Protein AF-A0A850G3Y2-F1 (afdb_monomer_lite)

Secondary structure (DSSP, 8-state):
--HHHHHHHHHHHH---HHHHHHHHHHHHTS---HHIIIIIHHHHSTTS-HHHHHHHTTBTTTSS--B-HHHHHHHHHHHHHHHHHT--

Structure (mmCIF, N/CA/C/O backbone):
data_AF-A0A850G3Y2-F1
#
_entry.id   AF-A0A850G3Y2-F1
#
loop_
_atom_site.group_PDB
_atom_site.id
_atom_site.type_symbol
_atom_site.label_atom_id
_atom_site.label_alt_id
_atom_site.label_comp_id
_atom_site.label_asym_id
_atom_site.label_entity_id
_atom_site.label_seq_id
_atom_site.pdbx_PDB_ins_code
_atom_site.Cartn_x
_atom_site.Cartn_y
_atom_site.Cartn_z
_atom_site.occupancy
_atom_site.B_iso_or_equiv
_atom_site.auth_seq_id
_atom_site.auth_comp_id
_atom_site.auth_asym_id
_atom_site.auth_atom_id
_atom_site.pdbx_PDB_model_num
ATOM 1 N N . MET A 1 1 ? -4.049 7.165 17.262 1.00 81.62 1 MET A N 1
ATOM 2 C CA . MET A 1 1 ? -3.342 6.538 16.131 1.00 81.62 1 MET A CA 1
ATOM 3 C C . MET A 1 1 ? -4.352 6.179 15.052 1.00 81.62 1 MET A C 1
ATOM 5 O O . MET A 1 1 ? -5.266 5.399 15.323 1.00 81.62 1 MET A O 1
ATOM 9 N N . SER A 1 2 ? -4.230 6.794 13.882 1.00 95.38 2 SER A N 1
ATOM 10 C CA . SER A 1 2 ? -5.039 6.526 12.695 1.00 95.38 2 SER A CA 1
ATOM 11 C C . SER A 1 2 ? -4.791 5.115 12.144 1.00 95.38 2 SER A C 1
ATOM 13 O O . SER A 1 2 ? -3.790 4.471 12.464 1.00 95.38 2 SER A O 1
ATOM 15 N N . THR A 1 3 ? -5.695 4.627 11.292 1.00 97.31 3 THR A N 1
ATOM 16 C CA . THR A 1 3 ? -5.530 3.346 10.582 1.00 97.31 3 THR A CA 1
ATOM 17 C C . THR A 1 3 ? -4.234 3.295 9.769 1.00 97.31 3 THR A C 1
ATOM 19 O O . THR A 1 3 ? -3.556 2.273 9.768 1.00 97.31 3 THR A O 1
ATOM 22 N N . TYR A 1 4 ? -3.839 4.408 9.149 1.00 97.19 4 TYR A N 1
ATOM 23 C CA . TYR A 1 4 ? -2.636 4.490 8.316 1.00 97.19 4 TYR A CA 1
ATOM 24 C C . TYR A 1 4 ? -1.347 4.462 9.146 1.00 97.19 4 TYR A C 1
ATOM 26 O O . TYR A 1 4 ? -0.408 3.757 8.794 1.00 97.19 4 TYR A O 1
ATOM 34 N N . GLU A 1 5 ? -1.328 5.143 10.296 1.00 96.81 5 GLU A N 1
ATOM 35 C CA . GLU A 1 5 ? -0.212 5.054 11.251 1.00 96.81 5 GLU A CA 1
ATOM 36 C C . GLU A 1 5 ? -0.059 3.627 11.793 1.00 96.81 5 GLU A C 1
ATOM 38 O O . GLU A 1 5 ? 1.053 3.113 11.888 1.00 96.81 5 GLU A O 1
ATOM 43 N N . LYS A 1 6 ? -1.175 2.949 12.096 1.00 97.69 6 LYS A N 1
ATOM 44 C CA . LYS A 1 6 ? -1.158 1.542 12.516 1.00 97.69 6 LYS A CA 1
ATOM 45 C C . LYS A 1 6 ? -0.636 0.617 11.409 1.00 97.69 6 LYS A C 1
ATOM 47 O O . LYS A 1 6 ? 0.124 -0.296 11.718 1.00 97.69 6 LYS A O 1
ATOM 52 N N . LEU A 1 7 ? -1.009 0.848 10.145 1.00 97.94 7 LEU A N 1
ATOM 53 C CA . LEU A 1 7 ? -0.478 0.085 9.009 1.00 97.94 7 LEU A CA 1
ATOM 54 C C . LEU A 1 7 ? 1.034 0.290 8.874 1.00 97.94 7 LEU A C 1
ATOM 56 O O . LEU A 1 7 ? 1.767 -0.683 8.732 1.00 97.94 7 LEU A O 1
ATOM 60 N N . ARG A 1 8 ? 1.505 1.538 8.982 1.00 96.94 8 ARG A N 1
ATOM 61 C CA . ARG A 1 8 ? 2.933 1.876 8.939 1.00 96.94 8 ARG A CA 1
ATOM 62 C C . ARG A 1 8 ? 3.719 1.146 10.032 1.00 96.94 8 ARG A C 1
ATOM 64 O O . ARG A 1 8 ? 4.736 0.525 9.745 1.00 96.94 8 ARG A O 1
ATOM 71 N N . GLN A 1 9 ? 3.225 1.175 11.271 1.00 96.75 9 GLN A N 1
ATOM 72 C CA . GLN A 1 9 ? 3.835 0.455 12.395 1.00 96.75 9 GLN A CA 1
ATOM 73 C C . GLN A 1 9 ? 3.817 -1.064 12.197 1.00 96.75 9 GLN A C 1
ATOM 75 O O . GLN A 1 9 ? 4.773 -1.751 12.553 1.00 96.75 9 GLN A O 1
ATOM 80 N N . HIS A 1 10 ? 2.744 -1.602 11.612 1.00 97.44 10 HIS A N 1
ATOM 81 C CA . HIS A 1 10 ? 2.678 -3.017 11.254 1.00 97.44 10 HIS A CA 1
ATOM 82 C C . HIS A 1 10 ? 3.749 -3.373 10.218 1.00 97.44 10 HIS A C 1
ATOM 84 O O . HIS A 1 10 ? 4.515 -4.295 10.475 1.00 97.44 10 HIS A O 1
ATOM 90 N N . ALA A 1 11 ? 3.872 -2.597 9.137 1.00 97.19 11 ALA A N 1
ATOM 91 C CA . ALA A 1 11 ? 4.886 -2.794 8.100 1.00 97.19 11 ALA A CA 1
ATOM 92 C C . ALA A 1 11 ? 6.320 -2.758 8.662 1.00 97.19 11 ALA A C 1
ATOM 94 O O . ALA A 1 11 ? 7.109 -3.654 8.378 1.00 97.19 11 ALA A O 1
ATOM 95 N N . LEU A 1 12 ? 6.628 -1.787 9.532 1.00 96.06 12 LEU A N 1
ATOM 96 C CA . LEU A 1 12 ? 7.910 -1.693 10.252 1.00 96.06 12 LEU A CA 1
ATOM 97 C C . LEU A 1 12 ? 8.228 -2.943 11.084 1.00 96.06 12 LEU A C 1
ATOM 99 O O . LEU A 1 12 ? 9.383 -3.347 11.182 1.00 96.06 12 LEU A O 1
ATOM 103 N N . ARG A 1 13 ? 7.213 -3.535 11.721 1.00 96.62 13 ARG A N 1
ATOM 104 C CA . ARG A 1 13 ? 7.384 -4.664 12.642 1.00 96.62 13 ARG A CA 1
ATOM 105 C C . ARG A 1 13 ? 7.483 -6.007 11.926 1.00 96.62 13 ARG A C 1
ATOM 107 O O . ARG A 1 13 ? 8.167 -6.895 12.428 1.00 96.62 13 ARG A O 1
ATOM 114 N N . THR A 1 14 ? 6.738 -6.196 10.840 1.00 96.75 14 THR A N 1
ATOM 115 C CA . THR A 1 14 ? 6.619 -7.503 10.177 1.00 96.75 14 THR A CA 1
ATOM 116 C C . THR A 1 14 ? 7.489 -7.632 8.939 1.00 96.75 14 THR A C 1
ATOM 118 O O . THR A 1 14 ? 7.899 -8.745 8.625 1.00 96.75 14 THR A O 1
ATOM 121 N N . GLY A 1 15 ? 7.779 -6.527 8.247 1.00 94.12 15 GLY A N 1
ATOM 122 C CA . GLY A 1 15 ? 8.387 -6.585 6.919 1.00 94.12 15 GLY A CA 1
ATOM 123 C C . GLY A 1 15 ? 7.485 -7.267 5.887 1.00 94.12 15 GLY A C 1
ATOM 124 O O . GLY A 1 15 ? 7.993 -7.815 4.913 1.00 94.12 15 GLY A O 1
ATOM 125 N N . ASP A 1 16 ? 6.164 -7.278 6.116 1.00 97.50 16 ASP A N 1
ATOM 126 C CA . ASP A 1 16 ? 5.221 -7.910 5.194 1.00 97.50 16 ASP A CA 1
ATOM 127 C C . ASP A 1 16 ? 5.306 -7.269 3.799 1.00 97.50 16 ASP A C 1
ATOM 129 O O . ASP A 1 16 ? 5.438 -6.044 3.684 1.00 97.50 16 ASP A O 1
ATOM 133 N N . PRO A 1 17 ? 5.168 -8.075 2.734 1.00 97.88 17 PRO A N 1
ATOM 134 C CA . PRO A 1 17 ? 5.195 -7.569 1.372 1.00 97.88 17 PRO A CA 1
ATOM 135 C C . PRO A 1 17 ? 3.994 -6.649 1.080 1.00 97.88 17 PRO A C 1
ATOM 137 O O . PRO A 1 17 ? 2.937 -6.777 1.719 1.00 97.88 17 PRO A O 1
ATOM 140 N N . PRO A 1 18 ? 4.110 -5.745 0.089 1.00 98.25 18 PRO A N 1
ATOM 141 C CA . PRO A 1 18 ? 3.061 -4.791 -0.263 1.00 98.25 18 PRO A CA 1
ATOM 142 C C . PRO A 1 18 ? 1.667 -5.402 -0.434 1.00 98.25 18 PRO A C 1
ATOM 144 O O . PRO A 1 18 ? 0.704 -4.848 0.101 1.00 98.25 18 PRO A O 1
ATOM 147 N N . HIS A 1 19 ? 1.516 -6.543 -1.117 1.00 98.06 19 HIS A N 1
ATOM 148 C CA . HIS A 1 19 ? 0.191 -7.152 -1.301 1.00 98.06 19 HIS A CA 1
ATOM 149 C C . HIS A 1 19 ? -0.462 -7.532 0.041 1.00 98.06 19 HIS A C 1
ATOM 151 O O . HIS A 1 19 ? -1.671 -7.380 0.232 1.00 98.06 19 HIS A O 1
ATOM 157 N N . SER A 1 20 ? 0.333 -7.995 1.009 1.00 98.19 20 SER A N 1
ATOM 158 C CA . SER A 1 20 ? -0.140 -8.359 2.347 1.00 98.19 20 SER A CA 1
ATOM 159 C C . SER A 1 20 ? -0.531 -7.115 3.150 1.00 98.19 20 SER A C 1
ATOM 161 O O . SER A 1 20 ? -1.565 -7.110 3.822 1.00 98.19 20 SER A O 1
ATOM 163 N N . LEU A 1 21 ? 0.219 -6.018 3.004 1.00 98.31 21 LEU A N 1
ATOM 164 C CA . LEU A 1 21 ? -0.139 -4.714 3.572 1.00 98.31 21 LEU A CA 1
ATOM 165 C C . LEU A 1 21 ? -1.442 -4.158 2.978 1.00 98.31 21 LEU A C 1
ATOM 167 O O . LEU A 1 21 ? -2.235 -3.557 3.704 1.00 98.31 21 LEU A O 1
ATOM 171 N N . ALA A 1 22 ? -1.701 -4.383 1.688 1.00 98.00 22 ALA A N 1
ATOM 172 C CA . ALA A 1 22 ? -2.936 -3.953 1.035 1.00 98.00 22 ALA A CA 1
ATOM 173 C C . ALA A 1 22 ? -4.165 -4.674 1.613 1.00 98.00 22 ALA A C 1
ATOM 175 O O . ALA A 1 22 ? -5.131 -4.015 2.005 1.00 98.00 22 ALA A O 1
ATOM 176 N N . ASN A 1 23 ? -4.094 -6.003 1.759 1.00 98.00 23 ASN A N 1
ATOM 177 C CA . ASN A 1 23 ? -5.137 -6.793 2.426 1.00 98.00 23 ASN A CA 1
ATOM 178 C C . ASN A 1 23 ? -5.348 -6.321 3.870 1.00 98.00 23 ASN A C 1
ATOM 180 O O . ASN A 1 23 ? -6.469 -6.030 4.282 1.00 98.00 23 ASN A O 1
ATOM 184 N N . LYS A 1 24 ? -4.253 -6.140 4.618 1.00 98.31 24 LYS A N 1
ATOM 185 C CA . LYS A 1 24 ? -4.316 -5.671 6.002 1.00 98.31 24 LYS A CA 1
ATOM 186 C C . LYS A 1 24 ? -4.989 -4.306 6.124 1.00 98.31 24 LYS A C 1
ATOM 188 O O . LYS A 1 24 ? -5.739 -4.070 7.071 1.00 98.31 24 LYS A O 1
ATOM 193 N N . LEU A 1 25 ? -4.723 -3.403 5.184 1.00 98.31 25 LEU A N 1
ATOM 194 C CA . LEU A 1 25 ? -5.352 -2.091 5.157 1.00 98.31 25 LEU A CA 1
ATOM 195 C C . LEU A 1 25 ? -6.860 -2.187 4.905 1.00 98.31 25 LEU A C 1
ATOM 197 O O . LEU A 1 25 ? -7.619 -1.521 5.609 1.00 98.31 25 LEU A O 1
ATOM 201 N N . ALA A 1 26 ? -7.288 -3.006 3.942 1.00 98.06 26 ALA A N 1
ATOM 202 C CA . ALA A 1 26 ? -8.705 -3.244 3.668 1.00 98.06 26 ALA A CA 1
ATOM 203 C C . ALA A 1 26 ? -9.429 -3.783 4.917 1.00 98.06 26 ALA A C 1
ATOM 205 O O . ALA A 1 26 ? -10.426 -3.197 5.348 1.00 98.06 26 ALA A O 1
ATOM 206 N N . ASP A 1 27 ? -8.840 -4.779 5.589 1.00 98.12 27 ASP A N 1
ATOM 207 C CA . ASP A 1 27 ? -9.356 -5.343 6.843 1.00 98.12 27 ASP A CA 1
ATOM 208 C C . ASP A 1 27 ? -9.492 -4.284 7.944 1.00 98.12 27 ASP A C 1
ATOM 210 O O . ASP A 1 27 ? -10.510 -4.196 8.629 1.00 98.12 27 ASP A O 1
ATOM 214 N N . MET A 1 28 ? -8.467 -3.446 8.127 1.00 97.88 28 MET A N 1
ATOM 215 C CA . MET A 1 28 ? -8.471 -2.403 9.158 1.00 97.88 2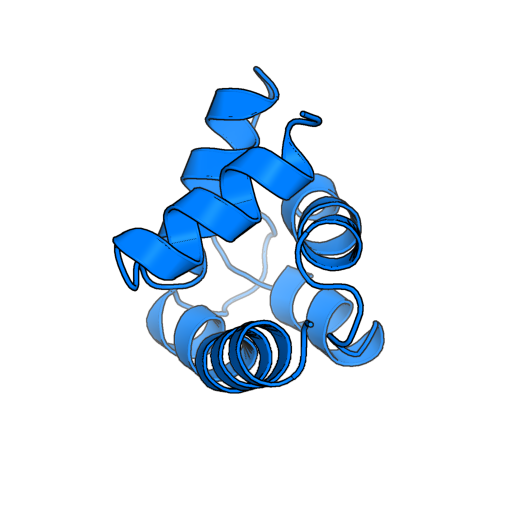8 MET A CA 1
ATOM 216 C C . MET A 1 28 ? -9.467 -1.276 8.875 1.00 97.88 28 MET A C 1
ATOM 218 O O . MET A 1 28 ? -9.887 -0.584 9.804 1.00 97.88 28 MET A O 1
ATOM 222 N N . LEU A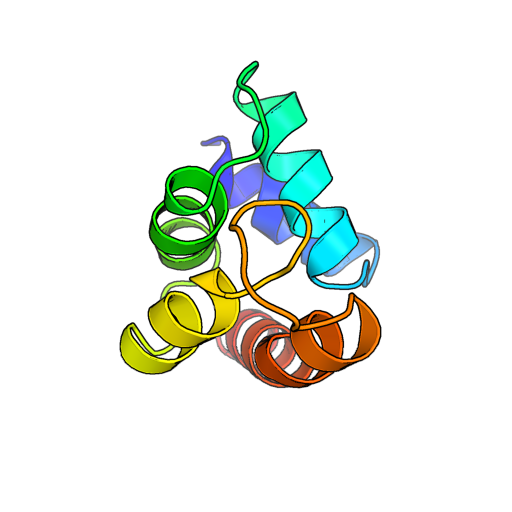 1 29 ? -9.799 -1.053 7.604 1.00 96.94 29 LEU A N 1
ATOM 223 C CA . LEU A 1 29 ? -10.816 -0.099 7.176 1.00 96.94 29 LEU A CA 1
ATOM 224 C C . LEU A 1 29 ? -12.226 -0.708 7.188 1.00 96.94 29 LEU A C 1
ATOM 226 O O . LEU A 1 29 ? -13.192 0.049 7.130 1.00 96.94 29 LEU A O 1
ATOM 230 N N . GLY A 1 30 ? -12.350 -2.036 7.284 1.00 97.56 30 GLY A N 1
ATOM 231 C CA . GLY A 1 30 ? -13.629 -2.740 7.196 1.00 97.56 30 GLY A CA 1
ATOM 232 C C . GLY A 1 30 ? -14.278 -2.600 5.818 1.00 97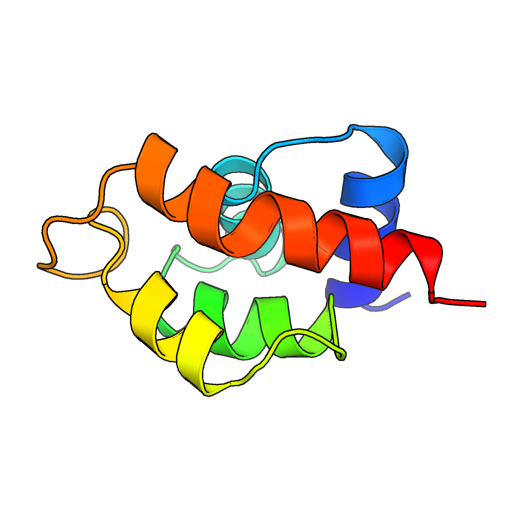.56 30 GLY A C 1
ATOM 233 O O . GLY A 1 30 ? -15.495 -2.459 5.727 1.00 97.56 30 GLY A O 1
ATOM 234 N N . VAL A 1 31 ? -13.467 -2.569 4.757 1.00 97.06 31 VAL A N 1
ATOM 235 C CA . VAL A 1 31 ? -13.919 -2.401 3.368 1.00 97.06 31 VAL A CA 1
ATOM 236 C C . VAL A 1 31 ? -13.312 -3.471 2.475 1.00 97.06 31 VAL A C 1
ATOM 238 O O . VAL A 1 31 ? -12.295 -4.072 2.813 1.00 97.06 31 VAL A O 1
ATOM 241 N N . GLU A 1 32 ? -13.904 -3.667 1.303 1.00 97.06 32 GLU A N 1
ATOM 242 C CA . GLU A 1 32 ? -13.312 -4.518 0.278 1.00 97.06 32 GLU A CA 1
ATOM 243 C C . GLU A 1 32 ? -12.017 -3.915 -0.274 1.00 97.06 32 GLU A C 1
ATOM 245 O O . GLU A 1 32 ? -11.842 -2.692 -0.380 1.00 97.06 32 GLU A O 1
ATOM 250 N N . LEU A 1 33 ? -11.101 -4.802 -0.647 1.00 97.06 33 LEU A N 1
ATOM 251 C CA . LEU A 1 33 ? -9.860 -4.426 -1.292 1.00 97.06 33 LEU A CA 1
ATOM 252 C C . LEU A 1 33 ? -10.161 -3.888 -2.699 1.00 97.06 33 LEU A C 1
ATOM 254 O O . LEU A 1 33 ? -10.703 -4.586 -3.546 1.00 97.06 33 LEU A O 1
ATOM 258 N N . THR A 1 34 ? -9.807 -2.628 -2.943 1.00 96.75 34 THR A N 1
ATOM 259 C CA . THR A 1 34 ? -10.059 -1.939 -4.218 1.00 96.75 34 THR A CA 1
ATOM 260 C C . THR A 1 34 ? -8.845 -1.122 -4.640 1.00 96.75 34 THR A C 1
ATOM 262 O O . THR A 1 34 ? -8.009 -0.757 -3.808 1.00 96.75 34 THR A O 1
ATOM 265 N N . GLN A 1 35 ? -8.782 -0.733 -5.917 1.00 96.38 35 GLN A N 1
ATOM 266 C CA . GLN A 1 35 ? -7.726 0.146 -6.427 1.00 96.38 35 GLN A CA 1
ATOM 267 C C . GLN A 1 35 ? -7.634 1.446 -5.613 1.00 96.38 35 GLN A C 1
ATOM 269 O O . GLN A 1 35 ? -6.548 1.919 -5.284 1.00 96.38 35 GLN A O 1
ATOM 274 N N . LYS A 1 36 ? -8.782 2.009 -5.210 1.00 95.75 36 LYS A N 1
ATOM 275 C CA . LYS A 1 36 ? -8.837 3.209 -4.365 1.00 95.75 36 LYS A CA 1
ATOM 276 C C . LYS A 1 36 ? -8.195 2.983 -2.995 1.00 95.75 36 LYS A C 1
ATOM 278 O O . LYS A 1 36 ? -7.540 3.897 -2.493 1.00 95.75 36 LYS A O 1
ATOM 283 N N . VAL A 1 37 ? -8.380 1.806 -2.391 1.00 96.25 37 VAL A N 1
ATOM 284 C CA . VAL A 1 37 ? -7.739 1.443 -1.115 1.00 96.25 37 VAL A CA 1
ATOM 285 C C . VAL A 1 37 ? -6.225 1.384 -1.281 1.00 96.25 37 VAL A C 1
ATOM 287 O O . VAL A 1 37 ? -5.521 1.968 -0.462 1.00 96.25 37 VAL A O 1
ATOM 290 N N . VAL A 1 38 ? -5.726 0.782 -2.363 1.00 96.75 38 VAL A N 1
ATOM 291 C CA . VAL A 1 38 ? -4.289 0.755 -2.671 1.00 96.75 38 VAL A CA 1
ATOM 292 C C . VAL A 1 38 ? -3.760 2.177 -2.867 1.00 96.75 38 VAL A C 1
ATOM 294 O O . VAL A 1 38 ? -2.954 2.645 -2.069 1.00 96.75 38 VAL A O 1
ATOM 297 N N . VAL A 1 39 ? -4.276 2.917 -3.852 1.00 96.69 39 VAL A N 1
ATOM 298 C CA . VAL A 1 39 ? -3.756 4.244 -4.227 1.00 96.69 39 VAL A CA 1
ATOM 299 C C . VAL A 1 39 ? -3.861 5.234 -3.066 1.00 96.69 39 VAL A C 1
ATOM 301 O O . VAL A 1 39 ? -2.875 5.824 -2.625 1.00 96.69 39 VAL A O 1
ATOM 304 N N . ALA A 1 40 ? -5.072 5.442 -2.548 1.00 96.25 40 ALA A N 1
ATOM 305 C CA . ALA A 1 40 ? -5.324 6.496 -1.574 1.00 96.25 40 ALA A CA 1
ATOM 306 C C . ALA A 1 40 ? -4.912 6.087 -0.154 1.00 96.25 40 ALA A C 1
ATOM 308 O O . ALA A 1 40 ? -4.653 6.952 0.687 1.00 96.25 40 ALA A O 1
ATOM 309 N N . GLY A 1 41 ? -4.899 4.788 0.132 1.00 97.06 41 GLY A N 1
ATOM 310 C CA . GLY A 1 41 ? -4.503 4.249 1.419 1.00 97.06 41 GLY A CA 1
ATOM 311 C C . GLY A 1 41 ? -2.991 4.197 1.583 1.00 97.06 41 GLY A C 1
ATOM 312 O O . GLY A 1 41 ? -2.477 4.698 2.584 1.00 97.06 41 GLY A O 1
ATOM 313 N N . PHE A 1 42 ? -2.265 3.703 0.575 1.00 97.44 42 PHE A N 1
ATOM 314 C CA . PHE A 1 42 ? -0.803 3.670 0.626 1.00 97.44 42 PHE A CA 1
ATOM 315 C C . PHE A 1 42 ? -0.223 5.076 0.582 1.00 97.44 42 PHE A C 1
ATOM 317 O O . PHE A 1 42 ? 0.680 5.359 1.359 1.00 97.44 42 PHE A O 1
ATOM 324 N N . LYS A 1 43 ? -0.802 6.009 -0.191 1.00 97.56 43 LYS A N 1
ATOM 325 C CA . LYS A 1 43 ? -0.358 7.414 -0.158 1.00 97.56 43 LYS A CA 1
ATOM 326 C C . LYS A 1 43 ? -0.460 8.049 1.232 1.00 97.56 43 LYS A C 1
ATOM 328 O O . LYS A 1 43 ? 0.313 8.945 1.556 1.00 97.56 43 LYS A O 1
ATOM 333 N N . ARG A 1 44 ? -1.430 7.621 2.047 1.00 97.00 44 ARG A N 1
ATOM 334 C CA . ARG A 1 44 ? -1.601 8.109 3.423 1.00 97.00 44 ARG A CA 1
ATOM 335 C C . ARG A 1 44 ? -0.680 7.408 4.418 1.00 97.00 44 ARG A C 1
ATOM 337 O O . ARG A 1 44 ? -0.238 8.053 5.360 1.00 97.00 44 ARG A O 1
ATOM 344 N N . ALA A 1 45 ? -0.421 6.113 4.238 1.00 97.00 45 ALA A N 1
ATOM 345 C CA . ALA A 1 45 ? 0.454 5.341 5.123 1.00 97.00 45 ALA A CA 1
ATOM 346 C C . ALA A 1 45 ? 1.951 5.578 4.849 1.00 97.00 45 ALA A C 1
ATOM 348 O O . ALA A 1 45 ? 2.755 5.581 5.786 1.00 97.00 45 ALA A O 1
ATOM 349 N N . PHE A 1 46 ? 2.295 5.822 3.583 1.00 96.94 46 PHE A N 1
ATOM 350 C CA . PHE A 1 46 ? 3.654 5.991 3.072 1.00 96.94 46 PHE A CA 1
ATOM 351 C C . PHE A 1 46 ? 3.724 7.247 2.175 1.00 96.94 46 PHE A C 1
ATOM 353 O O . PHE A 1 46 ? 3.600 7.166 0.948 1.00 96.94 46 PHE A O 1
ATOM 360 N N . PRO A 1 47 ? 3.825 8.452 2.768 1.00 95.62 47 PRO A N 1
ATOM 361 C CA . PRO A 1 47 ? 3.657 9.709 2.039 1.00 95.62 47 PRO A CA 1
ATOM 362 C C . PRO A 1 47 ? 4.702 9.986 0.955 1.00 95.62 47 PRO A C 1
ATOM 364 O O . PRO A 1 47 ? 4.394 10.735 0.022 1.00 95.62 47 PRO A O 1
ATOM 367 N N . SER A 1 48 ? 5.904 9.407 1.035 1.00 95.62 48 SER A N 1
ATOM 368 C CA . SER A 1 48 ? 6.953 9.604 0.026 1.00 95.62 48 SER A CA 1
ATOM 369 C C . SER A 1 48 ? 6.731 8.799 -1.258 1.00 95.62 48 SER A C 1
ATOM 371 O O . SER A 1 48 ? 7.336 9.128 -2.278 1.00 95.62 48 SER A O 1
ATOM 373 N N . LEU A 1 49 ? 5.806 7.826 -1.268 1.00 96.19 49 LEU A N 1
ATOM 374 C CA . LEU A 1 49 ? 5.496 7.060 -2.478 1.00 96.19 49 LEU A CA 1
ATOM 375 C C . LEU A 1 49 ? 5.009 7.999 -3.599 1.00 96.19 49 LEU A C 1
ATOM 377 O O . LEU A 1 49 ? 4.068 8.787 -3.388 1.00 96.19 49 LEU A O 1
ATOM 381 N N . PRO A 1 50 ? 5.604 7.928 -4.803 1.00 96.56 50 PRO A N 1
ATOM 382 C CA . PRO A 1 50 ? 5.160 8.716 -5.942 1.00 96.56 50 PRO A CA 1
ATOM 383 C C . PRO A 1 50 ? 3.737 8.330 -6.354 1.00 96.56 50 PRO A C 1
ATOM 385 O O . PRO A 1 50 ? 3.416 7.153 -6.508 1.00 96.56 50 PRO A O 1
ATOM 388 N N . LEU A 1 51 ? 2.878 9.327 -6.587 1.00 95.94 51 LEU A N 1
ATOM 389 C CA . LEU A 1 51 ? 1.516 9.071 -7.064 1.00 95.94 51 LEU A CA 1
ATOM 390 C C . LEU A 1 51 ? 1.479 8.311 -8.408 1.00 95.94 51 LEU A C 1
ATOM 392 O O . LEU A 1 51 ? 0.643 7.420 -8.517 1.00 95.94 51 LEU A O 1
ATOM 396 N N . PRO A 1 52 ? 2.359 8.581 -9.399 1.00 97.44 52 PRO A N 1
ATOM 397 C CA . PRO A 1 52 ? 2.386 7.796 -10.636 1.00 97.44 52 PRO A CA 1
ATOM 398 C C . PRO A 1 52 ? 2.612 6.298 -10.396 1.00 97.44 52 PRO A C 1
ATOM 400 O O . PRO A 1 52 ? 1.894 5.485 -10.965 1.00 97.44 52 PRO A O 1
ATOM 403 N N . VAL A 1 53 ? 3.520 5.946 -9.480 1.00 97.06 53 VAL A N 1
ATOM 404 C CA . VAL A 1 53 ? 3.794 4.547 -9.113 1.00 97.06 53 VAL A CA 1
ATOM 405 C C . VAL A 1 53 ? 2.585 3.911 -8.428 1.00 97.06 53 VAL A C 1
ATOM 407 O O . VAL A 1 53 ? 2.241 2.769 -8.702 1.00 97.06 53 VAL A O 1
ATOM 410 N N . LEU A 1 54 ? 1.882 4.653 -7.568 1.00 96.94 54 LEU A N 1
ATOM 411 C CA . LEU A 1 54 ? 0.650 4.155 -6.950 1.00 96.94 54 LEU A CA 1
ATOM 412 C C . LEU A 1 54 ? -0.470 3.924 -7.971 1.00 96.94 54 LEU A C 1
ATOM 414 O O . LEU A 1 54 ? -1.243 2.983 -7.817 1.00 96.94 54 LEU A O 1
ATOM 418 N N . LEU A 1 55 ? -0.574 4.776 -8.994 1.00 96.56 55 LEU A N 1
ATOM 419 C CA . LEU A 1 55 ? -1.539 4.594 -10.079 1.00 96.56 55 LEU A CA 1
ATOM 420 C C . LEU A 1 55 ? -1.212 3.350 -10.913 1.00 96.56 55 LEU A C 1
ATOM 422 O O . LEU A 1 55 ? -2.129 2.594 -11.223 1.00 96.56 55 LEU A O 1
ATOM 426 N N . GLU A 1 56 ? 0.069 3.114 -11.204 1.00 96.12 56 GLU A N 1
ATOM 427 C CA . GLU A 1 56 ? 0.563 1.898 -11.863 1.00 96.12 56 GLU A CA 1
ATOM 428 C C . GLU A 1 56 ? 0.274 0.643 -11.029 1.00 96.12 56 GLU A C 1
ATOM 430 O O . GLU A 1 56 ? -0.327 -0.306 -11.526 1.00 96.12 56 GLU A O 1
ATOM 435 N N . ALA A 1 57 ? 0.563 0.687 -9.726 1.00 95.06 57 ALA A N 1
ATOM 436 C CA . ALA A 1 57 ? 0.225 -0.373 -8.776 1.00 95.06 57 ALA A CA 1
ATOM 437 C C . ALA A 1 57 ? -1.291 -0.637 -8.688 1.00 95.06 57 ALA A C 1
ATOM 439 O O . ALA A 1 57 ? -1.735 -1.696 -8.248 1.00 95.06 57 ALA A O 1
ATOM 440 N N . GLY A 1 58 ? -2.109 0.322 -9.124 1.00 92.44 58 GLY A N 1
ATOM 441 C CA . GLY A 1 58 ? -3.543 0.151 -9.266 1.00 92.44 58 GLY A CA 1
ATOM 442 C C . GLY A 1 58 ? -3.963 -0.846 -10.351 1.00 92.44 58 GLY A C 1
ATOM 443 O O . GLY A 1 58 ? -5.113 -1.266 -10.319 1.00 92.44 58 GLY A O 1
ATOM 444 N N . GLY A 1 59 ? -3.054 -1.232 -11.255 1.00 93.69 59 GLY A N 1
ATOM 445 C CA . GLY A 1 59 ? -3.224 -2.308 -12.239 1.00 93.69 59 GLY A CA 1
ATOM 446 C C . GLY A 1 59 ? -3.025 -3.720 -11.674 1.00 93.69 59 GLY A C 1
ATOM 447 O O . GLY A 1 59 ? -3.000 -4.687 -12.432 1.00 93.69 59 GLY A O 1
ATOM 448 N N . TRP A 1 60 ? -2.861 -3.853 -10.354 1.00 97.19 60 TRP A N 1
ATOM 449 C CA . TRP A 1 60 ? -2.781 -5.140 -9.667 1.00 97.19 60 TRP A CA 1
ATOM 450 C C . TRP A 1 60 ? -4.051 -5.974 -9.879 1.00 97.19 60 TRP A C 1
ATOM 452 O O . TRP A 1 60 ? -5.168 -5.502 -9.638 1.00 97.19 60 TRP A O 1
ATOM 462 N N . HIS A 1 61 ? -3.868 -7.232 -10.290 1.00 94.56 61 HIS A N 1
ATOM 463 C CA . HIS A 1 61 ? -4.951 -8.137 -10.702 1.00 94.56 61 HIS A CA 1
ATOM 464 C C . HIS A 1 61 ? -6.005 -8.401 -9.617 1.00 94.56 61 HIS A C 1
ATOM 466 O O . HIS A 1 61 ? -7.137 -8.770 -9.913 1.00 94.56 61 HIS A O 1
ATOM 472 N N . ARG A 1 62 ? -5.662 -8.235 -8.331 1.00 94.19 62 ARG A N 1
ATOM 473 C CA . ARG A 1 62 ? -6.621 -8.454 -7.234 1.00 94.19 62 ARG A CA 1
ATOM 474 C C . ARG A 1 62 ? -7.624 -7.315 -7.059 1.00 94.19 62 ARG A C 1
ATOM 476 O O . ARG A 1 62 ? -8.594 -7.480 -6.326 1.00 94.19 62 ARG A O 1
ATOM 483 N N . VAL A 1 63 ? -7.369 -6.152 -7.657 1.00 93.31 63 VAL A N 1
ATOM 484 C CA . VAL A 1 63 ? -8.150 -4.923 -7.423 1.00 93.31 63 VAL A CA 1
ATOM 485 C C . VAL A 1 63 ? -8.605 -4.220 -8.694 1.00 93.31 63 VAL A C 1
ATOM 487 O O . VAL A 1 63 ? -9.289 -3.196 -8.612 1.00 93.31 63 VAL A O 1
ATOM 490 N N . SER A 1 64 ? -8.196 -4.741 -9.845 1.00 91.38 64 SER A N 1
ATOM 491 C CA . SER A 1 64 ? -8.485 -4.226 -11.177 1.00 91.38 64 SER A CA 1
ATOM 492 C C . SER A 1 64 ? -8.427 -5.371 -12.187 1.00 91.38 64 SER A C 1
ATOM 494 O O . SER A 1 64 ? -7.820 -6.400 -11.903 1.00 91.38 64 SER A O 1
ATOM 496 N N . ASP A 1 65 ? -8.969 -5.157 -13.384 1.00 87.06 65 ASP A N 1
ATOM 497 C CA . ASP A 1 65 ? -8.852 -6.093 -14.514 1.00 87.06 65 ASP A CA 1
ATOM 498 C C . ASP A 1 65 ? -7.458 -6.057 -15.189 1.00 87.06 65 ASP A C 1
ATOM 500 O O . ASP A 1 65 ? -7.327 -6.380 -16.368 1.00 87.06 65 ASP A O 1
ATOM 504 N N . GLY A 1 66 ? -6.423 -5.585 -14.486 1.00 84.44 66 GLY A N 1
ATOM 505 C CA . GLY A 1 66 ? -5.044 -5.586 -14.971 1.00 84.44 66 GLY A CA 1
ATOM 506 C C . GLY A 1 66 ? -4.339 -6.931 -14.770 1.00 84.44 66 GLY A C 1
ATOM 507 O O . GLY A 1 66 ? -4.786 -7.780 -14.002 1.00 84.44 66 GLY A O 1
ATOM 508 N N . ASP A 1 67 ? -3.191 -7.101 -15.429 1.00 92.69 67 ASP A N 1
ATOM 509 C CA . ASP A 1 67 ? -2.433 -8.363 -15.438 1.00 92.69 67 ASP A CA 1
ATOM 510 C C . ASP A 1 67 ? -1.269 -8.401 -14.430 1.00 92.69 67 ASP A C 1
ATOM 512 O O . ASP A 1 67 ? -0.514 -9.371 -14.405 1.00 92.69 67 ASP A O 1
ATOM 516 N N . MET A 1 68 ? -1.096 -7.371 -13.591 1.00 96.75 68 MET A N 1
ATOM 517 C CA . MET A 1 68 ? 0.051 -7.288 -12.677 1.00 96.75 68 MET A CA 1
ATOM 518 C C . MET A 1 68 ? -0.080 -8.333 -11.547 1.00 96.75 68 MET A C 1
ATOM 520 O O . MET A 1 68 ? -1.006 -8.227 -10.729 1.00 96.75 68 MET A O 1
ATOM 524 N N . PRO A 1 69 ? 0.822 -9.332 -11.446 1.00 97.00 69 PRO A N 1
ATOM 525 C CA . PRO A 1 69 ? 0.821 -10.339 -10.385 1.00 97.00 69 PRO A CA 1
ATOM 526 C C . PRO A 1 69 ? 1.336 -9.774 -9.051 1.00 97.00 69 PRO A C 1
ATOM 528 O O . PRO A 1 69 ? 1.949 -8.708 -9.006 1.00 97.00 69 PRO A O 1
ATOM 531 N N . ASP A 1 70 ? 1.152 -10.522 -7.957 1.00 97.50 70 ASP A N 1
ATOM 532 C CA . ASP A 1 70 ? 1.627 -10.107 -6.624 1.00 97.50 70 ASP A CA 1
ATOM 533 C C . ASP A 1 70 ? 3.133 -9.823 -6.602 1.00 97.50 70 ASP A C 1
ATOM 535 O O . ASP A 1 70 ? 3.562 -8.852 -5.996 1.00 97.50 70 ASP A O 1
ATOM 539 N N . SER A 1 71 ? 3.938 -10.628 -7.302 1.00 97.56 71 SER A N 1
ATOM 540 C CA . SER A 1 71 ? 5.394 -10.452 -7.346 1.00 97.56 71 SER A CA 1
ATOM 541 C C . SER A 1 71 ? 5.820 -9.139 -8.000 1.00 97.56 71 SER A C 1
ATOM 543 O O . SER A 1 71 ? 6.812 -8.545 -7.590 1.00 97.56 71 SER A O 1
ATOM 545 N N . GLU A 1 72 ? 5.089 -8.691 -9.022 1.00 97.88 72 GLU A N 1
ATOM 546 C CA . GLU A 1 72 ? 5.367 -7.426 -9.706 1.00 97.88 72 GLU A CA 1
ATOM 547 C C . GLU A 1 72 ? 4.887 -6.243 -8.863 1.00 97.88 72 GLU A C 1
ATOM 549 O O . GLU A 1 72 ? 5.628 -5.282 -8.681 1.00 97.88 72 GLU A O 1
ATOM 554 N N . PHE A 1 73 ? 3.705 -6.359 -8.252 1.00 97.81 73 PHE A N 1
ATOM 555 C CA . PHE A 1 73 ? 3.197 -5.383 -7.288 1.00 97.81 73 PHE A CA 1
ATOM 556 C C . PHE A 1 73 ? 4.149 -5.196 -6.096 1.00 97.81 73 PHE A C 1
ATOM 558 O O . PHE A 1 73 ? 4.448 -4.072 -5.683 1.00 97.81 73 PHE A O 1
ATOM 565 N N . ASP A 1 74 ? 4.661 -6.304 -5.559 1.00 98.31 74 ASP A N 1
ATOM 566 C CA . ASP A 1 74 ? 5.602 -6.303 -4.447 1.00 98.31 74 ASP A CA 1
ATOM 567 C C . ASP A 1 74 ? 6.949 -5.696 -4.838 1.00 98.31 74 ASP A C 1
ATOM 569 O O . ASP A 1 74 ? 7.509 -4.919 -4.065 1.00 98.31 74 ASP A O 1
ATOM 573 N N . ALA A 1 75 ? 7.459 -6.008 -6.032 1.00 97.81 75 ALA A N 1
ATOM 574 C CA . ALA A 1 75 ? 8.690 -5.414 -6.547 1.00 97.81 75 ALA A CA 1
ATOM 575 C C . ALA A 1 75 ? 8.539 -3.902 -6.776 1.00 97.81 75 ALA A C 1
ATOM 577 O O . ALA A 1 75 ? 9.426 -3.135 -6.407 1.00 97.81 75 ALA A O 1
ATOM 578 N N . LEU A 1 76 ? 7.399 -3.471 -7.324 1.00 97.06 76 LEU A N 1
ATOM 579 C CA . LEU A 1 76 ? 7.107 -2.070 -7.625 1.00 97.06 76 LEU A CA 1
ATOM 580 C C . LEU A 1 76 ? 7.064 -1.194 -6.364 1.00 97.06 76 LEU A C 1
ATOM 582 O O . LEU A 1 76 ? 7.514 -0.048 -6.382 1.00 97.06 76 LEU A O 1
ATOM 586 N N . LEU A 1 77 ? 6.512 -1.714 -5.263 1.00 97.81 77 LEU A N 1
ATOM 587 C CA . LEU A 1 77 ? 6.272 -0.933 -4.046 1.00 97.81 77 LEU A CA 1
ATOM 588 C C . LEU A 1 77 ? 7.237 -1.236 -2.896 1.00 97.81 77 LEU A C 1
ATOM 590 O O . LEU A 1 77 ? 7.398 -0.392 -2.014 1.00 97.81 77 LEU A O 1
ATOM 594 N N . GLY A 1 78 ? 7.865 -2.411 -2.872 1.00 96.94 78 GLY A N 1
ATOM 595 C CA . GLY A 1 78 ? 8.625 -2.904 -1.722 1.0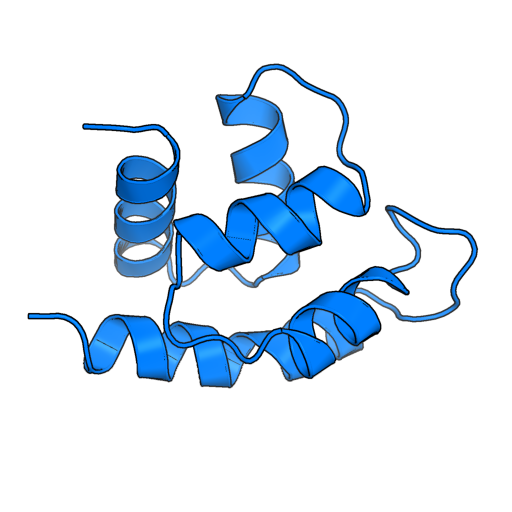0 96.94 78 GLY A CA 1
ATOM 596 C C . GLY A 1 78 ? 9.800 -2.006 -1.344 1.00 96.94 78 GLY A C 1
ATOM 597 O O . GLY A 1 78 ? 9.905 -1.585 -0.192 1.00 96.94 78 GLY A O 1
ATOM 598 N N . GLU A 1 79 ? 10.648 -1.655 -2.315 1.00 94.88 79 GLU A N 1
ATOM 599 C CA . GLU A 1 79 ? 11.805 -0.781 -2.073 1.00 94.88 79 GLU A CA 1
ATOM 600 C C . GLU A 1 79 ? 11.369 0.627 -1.649 1.00 94.88 79 GLU A C 1
ATOM 602 O O . GLU A 1 79 ? 11.903 1.183 -0.692 1.00 94.88 79 GLU A O 1
ATOM 607 N N . LEU A 1 80 ? 10.334 1.177 -2.289 1.00 96.25 80 LEU A N 1
ATOM 608 C CA . LEU A 1 80 ? 9.812 2.506 -1.966 1.00 96.25 80 LEU A CA 1
ATOM 609 C C . LEU A 1 80 ? 9.225 2.569 -0.555 1.00 96.25 80 LEU A C 1
ATOM 611 O O . LEU A 1 80 ? 9.453 3.542 0.159 1.00 96.25 80 LEU A O 1
ATOM 615 N N . ILE A 1 81 ? 8.496 1.532 -0.135 1.00 96.94 81 ILE A N 1
ATOM 616 C CA . ILE A 1 81 ? 7.985 1.429 1.235 1.00 96.94 81 ILE A CA 1
ATOM 617 C C . ILE A 1 81 ? 9.150 1.308 2.218 1.00 96.94 81 ILE A C 1
ATOM 619 O O . ILE A 1 81 ? 9.156 2.005 3.229 1.00 96.94 81 ILE A O 1
ATOM 623 N N . ALA A 1 82 ? 10.164 0.491 1.927 1.00 95.44 82 ALA A N 1
ATOM 624 C CA . ALA A 1 82 ? 11.336 0.374 2.792 1.00 95.44 82 ALA A CA 1
ATOM 625 C C . ALA A 1 82 ? 12.080 1.714 2.942 1.00 95.44 82 ALA A C 1
ATOM 627 O O . ALA A 1 82 ? 12.420 2.107 4.060 1.00 95.44 82 ALA A O 1
ATOM 628 N N . MET A 1 83 ? 12.274 2.451 1.844 1.00 94.31 83 MET A N 1
ATOM 629 C CA . MET A 1 83 ? 12.871 3.790 1.857 1.00 94.31 83 MET A CA 1
ATOM 630 C C . MET A 1 83 ? 12.021 4.796 2.641 1.00 94.31 83 MET A C 1
ATOM 632 O O . MET A 1 83 ? 12.557 5.556 3.446 1.00 94.31 83 MET A O 1
ATOM 636 N N . ASP A 1 84 ? 10.700 4.786 2.451 1.00 95.50 84 ASP A N 1
AT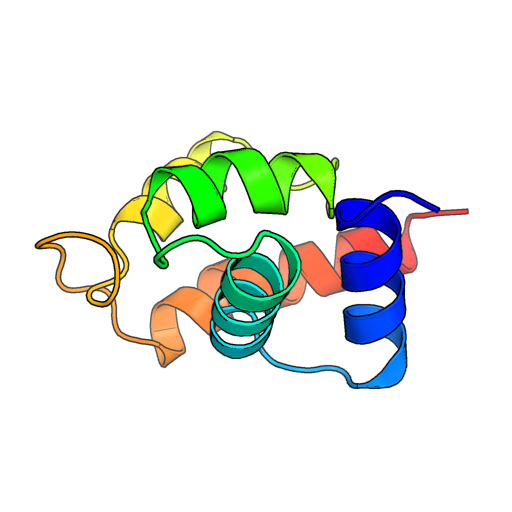OM 637 C CA . ASP A 1 84 ? 9.762 5.649 3.173 1.00 95.50 84 ASP A CA 1
ATOM 638 C C . ASP A 1 84 ? 9.784 5.381 4.687 1.00 95.50 84 ASP A C 1
ATOM 640 O O . ASP A 1 84 ? 9.733 6.311 5.496 1.00 95.50 84 ASP A O 1
ATOM 644 N N . LEU A 1 85 ? 9.893 4.110 5.081 1.00 94.00 85 LEU A N 1
ATOM 645 C CA . LEU A 1 85 ? 10.012 3.691 6.476 1.00 94.00 85 LEU A CA 1
ATOM 646 C C . LEU A 1 85 ? 11.367 4.084 7.082 1.00 94.00 85 LEU A C 1
ATOM 648 O O . LEU A 1 85 ? 11.399 4.522 8.230 1.00 94.00 85 LEU A O 1
ATOM 652 N N . ALA A 1 86 ? 12.458 3.979 6.318 1.00 90.81 86 ALA A N 1
ATOM 653 C CA . ALA A 1 86 ? 13.804 4.361 6.750 1.00 90.81 86 ALA A CA 1
ATOM 654 C C . ALA A 1 86 ? 14.011 5.886 6.831 1.00 90.81 86 ALA A C 1
ATOM 656 O O . ALA A 1 86 ? 14.799 6.356 7.649 1.00 90.81 86 ALA A O 1
ATOM 657 N N . GLY A 1 87 ? 13.313 6.658 5.992 1.00 78.25 87 GLY A N 1
ATOM 658 C CA . GLY A 1 87 ? 13.409 8.120 5.930 1.00 78.25 87 GLY A CA 1
ATOM 659 C C . GLY A 1 87 ? 12.471 8.880 6.874 1.00 78.25 87 GLY A C 1
ATOM 660 O O . GLY A 1 87 ? 12.527 10.108 6.914 1.00 78.25 87 GLY A O 1
ATOM 661 N N . GLY A 1 88 ? 11.598 8.188 7.613 1.00 57.22 88 GLY A N 1
ATOM 662 C CA . GLY A 1 88 ? 10.605 8.808 8.495 1.00 57.22 88 GLY A CA 1
ATOM 663 C C . GLY A 1 88 ? 11.041 8.842 9.959 1.00 57.22 88 GLY A C 1
ATOM 664 O O . GLY A 1 88 ? 10.827 7.861 10.671 1.00 57.22 88 GLY A O 1
ATOM 665 N N . GLY A 1 89 ? 11.612 9.975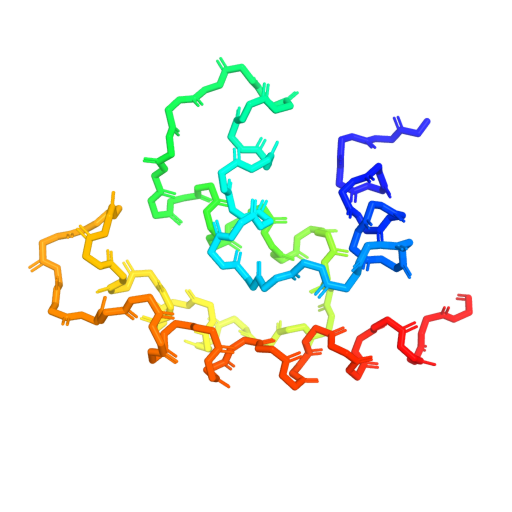 10.382 1.00 40.41 89 GLY A N 1
ATOM 666 C CA . GLY A 1 89 ? 11.692 10.406 11.785 1.00 40.41 89 GLY A CA 1
ATOM 667 C C . GLY A 1 89 ? 10.427 11.123 12.245 1.00 40.41 89 GLY A C 1
ATOM 668 O O . GLY A 1 89 ? 9.745 11.723 11.383 1.00 40.41 89 GLY A O 1
#

Radius of gyration: 11.76 Å; chains: 1; bounding box: 28×21×32 Å

Foldseek 3Di:
DDLLCVLLVVCVVPVDFLVVSQVSSCVSVVHDRALCSQQVSCCSNQVQDDSVLSNVLNLEVRHDVHDQDSVNSRVSCSVSSVVSSVPDD

Sequence (89 aa):
MSTYEKLRQHALRTGDPPHSLANKLADMLGVELTQKVVVAGFKRAFPSLPLPVLLEAGGWHRVSDGDMPDSEFDALLGELIAMDLAGGG

pLDDT: mean 94.84, std 7.82, range [40.41, 98.31]